Protein AF-A0A520BQ41-F1 (afdb_monomer_lite)

Structure (mmCIF, N/CA/C/O backbone):
data_AF-A0A520BQ41-F1
#
_entry.id   AF-A0A520BQ41-F1
#
loop_
_atom_site.group_PDB
_atom_site.id
_atom_site.type_symbol
_atom_site.label_atom_id
_atom_site.label_alt_id
_atom_site.label_comp_id
_atom_site.label_asym_id
_atom_site.label_entity_id
_atom_site.label_seq_id
_atom_site.pdbx_PDB_ins_code
_atom_site.Cartn_x
_atom_site.Cartn_y
_atom_site.Cartn_z
_atom_site.occupancy
_atom_site.B_iso_or_equiv
_atom_site.auth_seq_id
_atom_site.auth_comp_id
_atom_site.auth_asym_id
_atom_site.auth_atom_id
_atom_site.pdbx_PDB_model_num
ATOM 1 N N . MET A 1 1 ? 16.780 -16.512 -25.986 1.00 62.50 1 MET A N 1
ATOM 2 C CA . MET A 1 1 ? 16.293 -15.115 -26.110 1.00 62.50 1 MET A CA 1
ATOM 3 C C . MET A 1 1 ? 17.266 -14.198 -25.395 1.00 62.50 1 MET A C 1
ATOM 5 O O . MET A 1 1 ? 17.764 -14.596 -24.349 1.00 62.50 1 MET A O 1
ATOM 9 N N . ASN A 1 2 ? 17.592 -13.037 -25.967 1.00 78.69 2 ASN A N 1
ATOM 10 C CA . ASN A 1 2 ? 18.599 -12.130 -25.413 1.00 78.69 2 ASN A CA 1
ATOM 11 C C . ASN A 1 2 ? 17.951 -11.117 -24.451 1.00 78.69 2 ASN A C 1
ATOM 13 O O . ASN A 1 2 ? 16.878 -10.592 -24.744 1.00 78.69 2 ASN A O 1
ATOM 17 N N . ALA A 1 3 ? 18.592 -10.820 -23.316 1.00 77.44 3 ALA A N 1
ATOM 18 C CA . ALA A 1 3 ? 18.036 -9.920 -22.293 1.00 77.44 3 ALA A CA 1
ATOM 19 C C . ALA A 1 3 ? 17.909 -8.462 -22.770 1.00 77.44 3 ALA A C 1
ATOM 21 O O . ALA A 1 3 ? 17.127 -7.684 -22.222 1.00 77.44 3 ALA A O 1
ATOM 22 N N . LEU A 1 4 ? 18.699 -8.086 -23.780 1.00 79.50 4 LEU A N 1
ATOM 23 C CA . LEU A 1 4 ? 18.664 -6.761 -24.393 1.00 79.50 4 LEU A CA 1
ATOM 24 C C . LEU A 1 4 ? 17.435 -6.564 -25.282 1.00 79.50 4 LEU A C 1
ATOM 26 O O . LEU A 1 4 ? 16.897 -5.458 -25.283 1.00 79.50 4 LEU A O 1
ATOM 30 N N . ASP A 1 5 ? 16.976 -7.608 -25.976 1.00 83.56 5 ASP A N 1
ATOM 31 C CA . ASP A 1 5 ? 15.851 -7.533 -26.918 1.00 83.56 5 ASP A CA 1
ATOM 32 C C . ASP A 1 5 ? 14.516 -7.479 -26.171 1.00 83.56 5 ASP A C 1
ATOM 34 O O . ASP A 1 5 ? 13.727 -6.554 -26.373 1.00 83.56 5 ASP A O 1
ATOM 38 N N . ASP A 1 6 ? 14.314 -8.410 -25.234 1.00 88.50 6 ASP A N 1
ATOM 39 C CA . ASP A 1 6 ? 13.133 -8.458 -24.372 1.00 88.50 6 ASP A CA 1
ATOM 40 C C . ASP A 1 6 ? 13.511 -8.889 -22.938 1.00 88.50 6 ASP A C 1
ATOM 42 O O . ASP A 1 6 ? 13.649 -10.085 -22.651 1.00 88.50 6 ASP A O 1
ATOM 46 N N . PRO A 1 7 ? 13.673 -7.929 -22.005 1.00 86.81 7 PRO A N 1
ATOM 47 C CA . PRO A 1 7 ? 14.068 -8.229 -20.632 1.00 86.81 7 PRO A CA 1
ATOM 48 C C . PRO A 1 7 ? 12.973 -8.951 -19.832 1.00 86.81 7 PRO A C 1
ATOM 50 O O . PRO A 1 7 ? 13.285 -9.644 -18.861 1.00 86.81 7 PRO A O 1
ATOM 53 N N . LEU A 1 8 ? 11.696 -8.801 -20.205 1.00 86.19 8 LEU A N 1
ATOM 54 C CA . LEU A 1 8 ? 10.578 -9.444 -19.510 1.00 86.19 8 LEU A CA 1
ATOM 55 C C . LEU A 1 8 ? 10.442 -10.902 -19.935 1.00 86.19 8 LEU A C 1
ATOM 57 O O . LEU A 1 8 ? 10.317 -11.774 -19.072 1.00 86.19 8 LEU A O 1
ATOM 61 N N . ALA A 1 9 ? 10.527 -11.178 -21.236 1.00 86.50 9 ALA A N 1
ATOM 62 C CA . ALA A 1 9 ? 10.505 -12.547 -21.734 1.00 86.50 9 ALA A CA 1
ATOM 63 C C . ALA A 1 9 ? 11.764 -13.327 -21.321 1.00 86.50 9 ALA A C 1
ATOM 65 O O . ALA A 1 9 ? 11.667 -14.504 -20.972 1.00 86.50 9 ALA A O 1
ATOM 66 N N . TRP A 1 10 ? 12.927 -12.663 -21.262 1.00 89.06 10 TRP A N 1
ATOM 67 C CA . TRP A 1 10 ? 14.154 -13.251 -20.716 1.00 89.06 10 TRP A CA 1
ATOM 68 C C . TRP A 1 10 ? 13.987 -13.689 -19.252 1.00 89.06 10 TRP A C 1
ATOM 70 O O . TRP A 1 10 ? 14.363 -14.804 -18.890 1.00 89.06 10 TRP A O 1
ATOM 80 N N . LEU A 1 11 ? 13.369 -12.846 -18.414 1.00 87.75 11 LEU A N 1
ATOM 81 C CA . LEU A 1 11 ? 13.096 -13.178 -17.012 1.00 87.75 11 LEU A CA 1
ATOM 82 C C . LEU A 1 11 ? 12.065 -14.312 -16.878 1.00 87.75 11 LEU A C 1
ATOM 84 O O . LEU A 1 11 ? 12.220 -15.177 -16.017 1.00 87.75 11 LEU A O 1
ATOM 88 N N . ALA A 1 12 ? 11.022 -14.313 -17.713 1.00 85.19 12 ALA A N 1
ATOM 89 C CA . ALA A 1 12 ? 9.963 -15.322 -17.689 1.00 85.19 12 ALA A CA 1
ATOM 90 C C . ALA A 1 12 ? 10.472 -16.717 -18.082 1.00 85.19 12 ALA A C 1
ATOM 92 O O . ALA A 1 12 ? 10.124 -17.690 -17.417 1.00 85.19 12 ALA A O 1
ATOM 93 N N . ALA A 1 13 ? 11.343 -16.806 -19.093 1.00 85.25 13 ALA A N 1
ATOM 94 C CA . ALA A 1 13 ? 11.977 -18.063 -19.487 1.00 85.25 13 ALA A CA 1
ATOM 95 C C . ALA A 1 13 ? 12.766 -18.687 -18.323 1.00 85.25 13 ALA A C 1
ATOM 97 O O . ALA A 1 13 ? 12.654 -19.878 -18.066 1.00 85.25 13 ALA A O 1
ATOM 98 N N . ARG A 1 14 ? 13.477 -17.857 -17.548 1.00 79.75 14 ARG A N 1
ATOM 99 C CA . ARG A 1 14 ? 14.269 -18.294 -16.388 1.00 79.75 14 ARG A CA 1
ATOM 100 C C . ARG A 1 14 ? 13.420 -18.653 -15.163 1.00 79.75 14 ARG A C 1
ATOM 102 O O . ARG A 1 14 ? 13.848 -19.440 -14.327 1.00 79.75 14 ARG A O 1
ATOM 109 N N . ALA A 1 15 ? 12.229 -18.071 -15.030 1.00 69.75 15 ALA A N 1
ATOM 110 C CA . ALA A 1 15 ? 11.296 -18.418 -13.959 1.00 69.75 15 ALA A CA 1
ATOM 111 C C . ALA A 1 15 ? 10.647 -19.803 -14.165 1.00 69.75 15 ALA A C 1
ATOM 113 O O . ALA A 1 15 ? 10.174 -20.393 -13.196 1.00 69.75 15 ALA A O 1
ATOM 114 N N . GLY A 1 16 ? 10.638 -20.317 -15.402 1.00 64.69 16 GLY A N 1
ATOM 115 C CA . GLY A 1 16 ? 10.126 -21.647 -15.745 1.00 64.69 16 GLY A CA 1
ATOM 116 C C . GLY A 1 16 ? 11.023 -22.809 -15.302 1.00 64.69 16 GLY A C 1
ATOM 117 O O . GLY A 1 16 ? 10.515 -23.909 -15.108 1.00 64.69 16 GLY A O 1
ATOM 118 N N . ASP A 1 17 ? 12.313 -22.563 -15.050 1.00 60.66 17 ASP A N 1
ATOM 119 C CA . ASP A 1 17 ? 13.314 -23.600 -14.732 1.00 60.66 17 ASP A CA 1
ATOM 120 C C . ASP A 1 17 ? 13.284 -24.092 -13.264 1.00 60.66 17 ASP A C 1
ATOM 122 O O . ASP A 1 17 ? 14.215 -24.737 -12.787 1.00 60.66 17 ASP A O 1
ATOM 126 N N . GLY A 1 18 ? 12.193 -23.837 -12.533 1.00 54.56 18 GLY A N 1
ATOM 127 C CA . GLY A 1 18 ? 11.825 -24.650 -11.367 1.00 54.56 18 GLY A CA 1
ATOM 128 C C . GLY A 1 18 ? 12.720 -24.542 -10.128 1.00 54.56 18 GLY A C 1
ATOM 129 O O . GLY A 1 18 ? 12.868 -25.521 -9.400 1.00 54.56 18 GLY A O 1
ATOM 130 N N . VAL A 1 19 ? 13.277 -23.368 -9.825 1.00 47.44 19 VAL A N 1
ATOM 131 C CA . VAL A 1 19 ? 13.945 -23.128 -8.534 1.00 47.44 19 VAL A CA 1
ATOM 132 C C . VAL A 1 19 ? 13.028 -22.299 -7.643 1.00 47.44 19 VAL A C 1
ATOM 134 O O . VAL A 1 19 ? 12.495 -21.282 -8.082 1.00 47.44 19 VAL A O 1
ATOM 137 N N . SER A 1 20 ? 12.855 -22.748 -6.394 1.00 54.47 20 SER A N 1
ATOM 138 C CA . SER A 1 20 ? 12.107 -22.099 -5.306 1.00 54.47 20 SER A CA 1
ATOM 139 C C . SER A 1 20 ? 12.699 -20.716 -4.988 1.00 54.47 20 SER A C 1
ATOM 141 O O . SER A 1 20 ? 13.446 -20.521 -4.029 1.00 54.47 20 SER A O 1
ATOM 143 N N . ALA A 1 21 ? 12.474 -19.764 -5.889 1.00 60.47 21 ALA A N 1
ATOM 144 C CA . ALA A 1 21 ? 13.088 -18.454 -5.866 1.00 60.47 21 ALA A CA 1
ATOM 145 C C . ALA A 1 21 ? 12.345 -17.565 -4.872 1.00 60.47 21 ALA A C 1
ATOM 147 O O . ALA A 1 21 ? 11.122 -17.444 -4.921 1.00 60.47 21 ALA A O 1
ATOM 148 N N . ASP A 1 22 ? 13.108 -16.913 -3.997 1.00 72.69 22 ASP A N 1
ATOM 149 C CA . ASP A 1 22 ? 12.617 -15.896 -3.072 1.00 72.69 22 ASP A CA 1
ATOM 150 C C . ASP A 1 22 ? 11.639 -14.923 -3.782 1.00 72.69 22 ASP A C 1
ATOM 152 O O . ASP A 1 22 ? 12.031 -14.244 -4.746 1.00 72.69 22 ASP A O 1
ATOM 156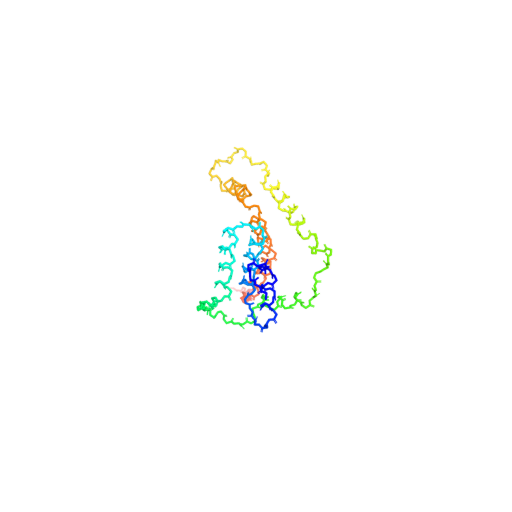 N N . PRO A 1 23 ? 10.369 -14.826 -3.329 1.00 74.69 23 PRO A N 1
ATOM 157 C CA . PRO A 1 23 ? 9.355 -13.990 -3.969 1.00 74.69 23 PRO A CA 1
ATOM 158 C C . PRO A 1 23 ? 9.734 -12.503 -3.967 1.00 74.69 23 PRO A C 1
ATOM 160 O O . PRO A 1 23 ? 9.345 -11.761 -4.877 1.00 74.69 23 PRO A O 1
ATOM 163 N N . VAL A 1 24 ? 10.522 -12.052 -2.984 1.00 78.94 24 VAL A N 1
ATOM 164 C CA . VAL A 1 24 ? 11.003 -10.666 -2.905 1.00 78.94 24 VAL A CA 1
ATOM 165 C C . VAL A 1 24 ? 12.025 -10.404 -4.004 1.00 78.94 24 VAL A C 1
ATOM 167 O O . VAL A 1 24 ? 11.902 -9.425 -4.748 1.00 78.94 24 VAL A O 1
ATOM 170 N N . ARG A 1 25 ? 13.000 -11.302 -4.169 1.00 81.06 25 ARG A N 1
ATOM 171 C CA . ARG A 1 25 ? 13.987 -11.232 -5.253 1.00 81.06 25 ARG A CA 1
ATOM 172 C C . ARG A 1 25 ? 13.313 -11.199 -6.622 1.00 81.06 25 ARG A C 1
ATOM 174 O O . ARG A 1 25 ? 13.664 -10.360 -7.455 1.00 81.06 25 ARG A O 1
ATOM 181 N N . LEU A 1 26 ? 12.320 -12.059 -6.838 1.00 85.19 26 LEU A N 1
ATOM 182 C CA . LEU A 1 26 ? 11.575 -12.127 -8.096 1.00 85.19 26 LEU A CA 1
ATOM 183 C C . LEU A 1 26 ? 10.869 -10.790 -8.388 1.00 85.19 26 LEU A C 1
ATOM 185 O O . LEU A 1 26 ? 10.974 -10.258 -9.495 1.00 85.19 26 LEU A O 1
ATOM 189 N N . ARG A 1 27 ? 10.249 -10.170 -7.375 1.00 84.75 27 ARG A N 1
ATOM 190 C CA . ARG A 1 27 ? 9.640 -8.835 -7.509 1.00 84.75 27 ARG A CA 1
ATOM 191 C C . ARG A 1 27 ? 10.646 -7.743 -7.854 1.00 84.75 27 ARG A C 1
ATOM 193 O O . ARG A 1 27 ? 10.346 -6.888 -8.690 1.00 84.75 27 ARG A O 1
ATOM 200 N N . VAL A 1 28 ? 11.836 -7.771 -7.260 1.00 86.50 28 VAL A N 1
ATOM 201 C CA . VAL A 1 28 ? 12.906 -6.811 -7.579 1.00 86.50 28 VAL A CA 1
ATOM 202 C C . VAL A 1 28 ? 13.372 -6.968 -9.028 1.00 86.50 28 VAL A C 1
ATOM 204 O O . VAL A 1 28 ? 13.524 -5.965 -9.731 1.00 86.50 28 VAL A O 1
ATOM 207 N N . LEU A 1 29 ? 13.557 -8.204 -9.496 1.00 90.38 29 LEU A N 1
ATOM 208 C CA . LEU A 1 29 ? 13.945 -8.488 -10.880 1.00 90.38 29 LEU A CA 1
ATOM 209 C C . LEU A 1 29 ? 12.854 -8.072 -11.876 1.00 90.38 29 LEU A C 1
ATOM 211 O O . LEU A 1 29 ? 13.165 -7.412 -12.866 1.00 90.38 29 LEU A O 1
ATOM 215 N N . GLN A 1 30 ? 11.579 -8.343 -11.579 1.00 90.12 30 GLN A N 1
ATOM 216 C CA . GLN A 1 30 ? 10.448 -7.866 -12.387 1.00 90.12 30 GLN A CA 1
ATOM 217 C C . GLN A 1 30 ? 10.420 -6.336 -12.486 1.00 90.12 30 GLN A C 1
ATOM 219 O O . GLN A 1 30 ? 10.258 -5.792 -13.576 1.00 90.12 30 GLN A O 1
ATOM 224 N N . GLY A 1 31 ? 10.633 -5.627 -11.374 1.00 90.38 31 GLY A N 1
ATOM 225 C CA . GLY A 1 31 ? 10.679 -4.163 -11.373 1.00 90.38 31 GLY A CA 1
ATOM 226 C C . GLY A 1 31 ? 11.883 -3.583 -12.128 1.00 90.38 31 GLY A C 1
ATOM 227 O O . GLY A 1 31 ? 11.819 -2.458 -12.626 1.00 90.38 31 GLY A O 1
ATOM 228 N N . LEU A 1 32 ? 12.998 -4.313 -12.227 1.00 91.31 32 LEU A N 1
ATOM 229 C CA . LEU A 1 32 ? 14.124 -3.939 -13.090 1.00 91.31 32 LEU A CA 1
ATOM 230 C C . LEU A 1 32 ? 13.805 -4.190 -14.567 1.00 91.31 32 LEU A C 1
ATOM 232 O O . LEU A 1 32 ? 14.058 -3.305 -15.381 1.00 91.31 32 LEU A O 1
ATOM 236 N N . ALA A 1 33 ? 13.194 -5.330 -14.894 1.00 91.75 33 ALA A N 1
ATOM 237 C CA . ALA A 1 33 ? 12.790 -5.681 -16.255 1.00 91.75 33 ALA A CA 1
ATOM 238 C C . ALA A 1 33 ? 11.778 -4.681 -16.834 1.00 91.75 33 ALA A C 1
ATOM 240 O O . ALA A 1 33 ? 11.994 -4.157 -17.923 1.00 91.75 33 ALA A O 1
ATOM 241 N N . GLN A 1 34 ? 10.739 -4.333 -16.066 1.00 91.94 34 GLN A N 1
ATOM 242 C CA . GLN A 1 34 ? 9.728 -3.343 -16.464 1.00 91.94 34 GLN A CA 1
ATOM 243 C C . GLN A 1 34 ? 10.323 -1.947 -16.693 1.00 91.94 34 GLN A C 1
ATOM 245 O O . GLN A 1 34 ? 9.922 -1.226 -17.605 1.00 91.94 34 GLN A O 1
ATOM 250 N 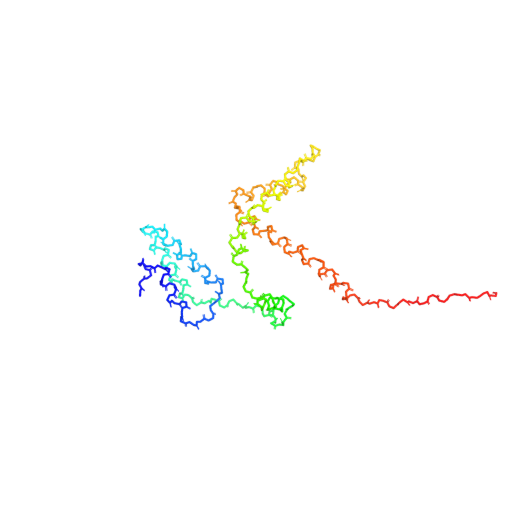N . ARG A 1 35 ? 11.300 -1.544 -15.872 1.00 90.88 35 ARG A N 1
ATOM 251 C CA . ARG A 1 35 ? 11.991 -0.261 -16.060 1.00 90.88 35 ARG A CA 1
ATOM 252 C C . ARG A 1 35 ? 12.935 -0.291 -17.252 1.00 90.88 35 ARG A C 1
ATOM 254 O O . ARG A 1 35 ? 13.041 0.714 -17.939 1.00 90.88 35 ARG A O 1
ATOM 261 N N . ALA A 1 36 ? 13.600 -1.414 -17.507 1.00 93.19 36 ALA A N 1
ATOM 262 C CA . ALA A 1 36 ? 14.434 -1.572 -18.691 1.00 93.19 36 ALA A CA 1
ATOM 263 C C . ALA A 1 36 ? 13.597 -1.529 -19.980 1.00 93.19 36 ALA A C 1
ATOM 265 O O . ALA A 1 36 ? 14.018 -0.893 -20.941 1.00 93.19 36 ALA A O 1
ATOM 266 N N . SER A 1 37 ? 12.402 -2.134 -19.990 1.00 89.12 37 SER A N 1
ATOM 267 C CA . SER A 1 37 ? 11.506 -2.124 -21.157 1.00 89.12 37 SER A CA 1
ATOM 268 C C . SER A 1 37 ? 10.894 -0.750 -21.449 1.00 89.12 37 SER A C 1
ATOM 270 O O . SER A 1 37 ? 10.556 -0.471 -22.592 1.00 89.12 37 SER A O 1
ATOM 272 N N . ALA A 1 38 ? 10.750 0.110 -20.435 1.00 90.62 38 ALA A N 1
ATOM 273 C CA . ALA A 1 38 ? 10.204 1.462 -20.584 1.00 90.62 38 ALA A CA 1
ATOM 274 C C . ALA A 1 38 ? 11.251 2.523 -20.988 1.00 90.62 38 ALA A C 1
ATOM 276 O O . ALA A 1 38 ? 10.905 3.693 -21.119 1.00 90.62 38 ALA A O 1
ATOM 277 N N . GLN A 1 39 ? 12.526 2.145 -21.131 1.00 90.69 39 GLN A N 1
ATOM 278 C CA . GLN A 1 39 ? 13.642 3.062 -21.377 1.00 90.69 39 GLN A CA 1
ATOM 279 C C . GLN A 1 39 ? 14.351 2.733 -22.697 1.00 90.69 39 GLN A C 1
ATOM 281 O O . GLN A 1 39 ? 14.331 1.590 -23.151 1.00 90.69 39 GLN A O 1
ATOM 286 N N . THR A 1 40 ? 15.037 3.715 -23.287 1.00 89.56 40 THR A N 1
ATOM 287 C CA . THR A 1 40 ? 15.757 3.572 -24.569 1.00 89.56 40 THR A CA 1
ATOM 288 C C . THR A 1 40 ? 17.213 4.036 -24.430 1.00 89.56 40 THR A C 1
ATOM 290 O O . THR A 1 40 ? 17.526 4.865 -23.575 1.00 89.56 40 THR A O 1
ATOM 293 N N . GLY A 1 41 ? 18.122 3.494 -25.249 1.00 89.94 41 GLY A N 1
ATOM 294 C CA . GLY A 1 41 ? 19.539 3.891 -25.287 1.00 89.94 41 GLY A CA 1
ATOM 295 C C . GLY A 1 41 ? 20.392 3.331 -24.139 1.00 89.94 41 GLY A C 1
ATOM 296 O O . GLY A 1 41 ? 20.094 2.276 -23.576 1.00 89.94 41 GLY A O 1
ATOM 297 N N . ASP A 1 42 ? 21.459 4.041 -23.769 1.00 91.12 42 ASP A N 1
ATOM 298 C CA . ASP A 1 42 ? 22.479 3.567 -22.813 1.00 91.12 42 ASP A CA 1
ATOM 299 C C . ASP A 1 42 ? 21.925 3.247 -21.420 1.00 91.12 42 ASP A C 1
ATOM 301 O O . ASP A 1 42 ? 22.407 2.351 -20.719 1.00 91.12 42 ASP A O 1
ATOM 305 N N . LEU A 1 43 ? 20.876 3.960 -21.006 1.00 89.12 43 LEU A N 1
ATOM 306 C CA . LEU A 1 43 ? 20.215 3.723 -19.728 1.00 89.12 43 LEU A CA 1
ATOM 307 C C . LEU A 1 43 ? 19.524 2.352 -19.707 1.00 89.12 43 LEU A C 1
ATOM 309 O O . LEU A 1 43 ? 19.621 1.645 -18.700 1.00 89.12 43 LEU A O 1
ATOM 313 N N . ARG A 1 44 ? 18.905 1.932 -20.820 1.00 91.75 44 ARG A N 1
ATOM 314 C CA . ARG A 1 44 ? 18.352 0.576 -20.971 1.00 91.75 44 ARG A CA 1
ATOM 315 C C . ARG A 1 44 ? 19.458 -0.465 -20.850 1.00 91.75 44 ARG A C 1
ATOM 317 O O . ARG A 1 44 ? 19.310 -1.393 -20.059 1.00 91.75 44 ARG A O 1
ATOM 324 N N . ALA A 1 45 ? 20.581 -0.280 -21.545 1.00 91.25 45 ALA A N 1
ATOM 325 C CA . ALA A 1 45 ? 21.710 -1.210 -21.479 1.00 91.25 45 ALA A CA 1
ATOM 326 C C . ALA A 1 45 ? 22.245 -1.368 -20.042 1.00 91.25 45 ALA A C 1
ATOM 328 O O . ALA A 1 45 ? 22.444 -2.488 -19.567 1.00 91.25 45 ALA A O 1
ATOM 329 N N . ARG A 1 46 ? 22.376 -0.263 -19.293 1.00 94.06 46 ARG A N 1
ATOM 330 C CA . ARG A 1 46 ? 22.776 -0.297 -17.873 1.00 94.06 46 ARG A CA 1
ATOM 331 C C . ARG A 1 46 ? 21.755 -1.005 -16.981 1.00 94.06 46 ARG A C 1
ATOM 333 O O . ARG A 1 46 ? 22.148 -1.719 -16.057 1.00 94.06 46 ARG A O 1
ATOM 340 N N . LEU A 1 47 ? 20.456 -0.809 -17.217 1.00 92.00 47 LEU A N 1
ATOM 341 C CA . LEU A 1 47 ? 19.400 -1.483 -16.454 1.00 92.00 47 LEU A CA 1
ATOM 342 C C . LEU A 1 47 ? 19.354 -2.987 -16.741 1.00 92.00 47 LEU A C 1
ATOM 344 O O . LEU A 1 47 ? 19.227 -3.765 -15.796 1.00 92.00 47 LEU A O 1
ATOM 348 N N . VAL A 1 48 ? 19.520 -3.393 -18.002 1.00 93.44 48 VAL A N 1
ATOM 349 C CA . VAL A 1 48 ? 19.623 -4.808 -18.396 1.00 93.44 48 VAL A CA 1
ATOM 350 C C . VAL A 1 48 ? 20.867 -5.445 -17.777 1.00 93.44 48 VAL A C 1
ATOM 352 O O . VAL A 1 48 ? 20.760 -6.507 -17.171 1.00 93.44 48 VAL A O 1
ATOM 355 N N . GLY A 1 49 ? 22.020 -4.769 -17.806 1.00 92.69 49 GLY A N 1
ATOM 356 C CA . GLY A 1 49 ? 23.233 -5.257 -17.139 1.00 92.69 49 GLY A CA 1
ATOM 357 C C . GLY A 1 49 ? 23.040 -5.468 -15.631 1.00 92.69 49 GLY A C 1
ATOM 358 O O . GLY A 1 49 ? 23.436 -6.497 -15.086 1.00 92.69 49 GLY A O 1
ATOM 359 N N . LYS A 1 50 ? 22.350 -4.541 -14.950 1.00 91.19 50 LYS A N 1
ATOM 360 C CA . LYS A 1 50 ? 21.993 -4.698 -13.526 1.00 91.19 50 LYS A CA 1
ATOM 361 C C . LYS A 1 50 ? 21.012 -5.843 -13.277 1.00 91.19 50 LYS A C 1
ATOM 363 O O . LYS A 1 50 ? 21.114 -6.500 -12.243 1.00 91.19 50 LYS A O 1
ATOM 368 N N . LEU A 1 51 ? 20.057 -6.054 -14.181 1.00 91.81 51 LEU A N 1
ATOM 369 C CA . LEU A 1 51 ? 19.099 -7.156 -14.112 1.00 91.81 51 LEU A CA 1
ATOM 370 C C . LEU A 1 51 ? 19.835 -8.496 -14.188 1.00 91.81 51 LEU A C 1
ATOM 372 O O . LEU A 1 51 ? 19.666 -9.313 -13.284 1.00 91.81 51 LEU A O 1
ATOM 376 N N . VAL A 1 52 ? 20.686 -8.681 -15.202 1.00 90.31 52 VAL A N 1
ATOM 377 C CA . VAL A 1 52 ? 21.468 -9.912 -15.408 1.00 90.31 52 VAL A CA 1
ATOM 378 C C . VAL A 1 52 ? 22.379 -10.175 -14.209 1.00 90.31 52 VAL A C 1
ATOM 380 O O . VAL A 1 52 ? 22.263 -11.221 -13.578 1.00 90.31 52 VAL A O 1
ATOM 383 N N . SER A 1 53 ? 23.163 -9.178 -13.785 1.00 89.44 53 SER A N 1
ATOM 384 C CA . SER A 1 53 ? 24.053 -9.298 -12.620 1.00 89.44 53 SER A CA 1
ATOM 385 C C . SER A 1 53 ? 23.314 -9.722 -11.340 1.00 89.44 53 SER A C 1
ATOM 387 O O . SER A 1 53 ? 23.794 -10.574 -10.597 1.00 89.44 53 SER A O 1
ATOM 389 N N . ARG A 1 54 ? 22.116 -9.183 -11.077 1.00 86.81 54 ARG A N 1
ATOM 390 C CA . ARG A 1 54 ? 21.289 -9.561 -9.911 1.00 86.81 54 ARG A CA 1
ATOM 391 C C . ARG A 1 54 ? 20.610 -10.925 -10.063 1.00 86.81 54 ARG A C 1
ATOM 393 O O . ARG A 1 54 ? 20.286 -11.564 -9.059 1.00 86.81 54 ARG A O 1
ATOM 400 N N . ALA A 1 55 ? 20.326 -11.349 -11.289 1.00 84.81 55 ALA A N 1
ATOM 401 C CA . ALA A 1 55 ? 19.741 -12.655 -11.582 1.00 84.81 55 ALA A CA 1
ATOM 402 C C . ALA A 1 55 ? 20.776 -13.791 -11.484 1.00 84.81 55 ALA A C 1
ATOM 404 O O . ALA A 1 55 ? 20.402 -14.925 -11.177 1.00 84.81 55 ALA A O 1
ATOM 405 N N . GLU A 1 56 ? 22.051 -13.481 -11.714 1.00 83.81 56 GLU A N 1
ATOM 406 C CA . GLU A 1 56 ? 23.184 -14.407 -11.602 1.00 83.81 56 GLU A CA 1
ATOM 407 C C . GLU A 1 56 ? 23.807 -14.419 -10.209 1.00 83.81 56 GLU A C 1
ATOM 409 O O . GLU A 1 56 ? 24.261 -15.467 -9.766 1.00 83.81 56 GLU A O 1
ATOM 414 N N . ALA A 1 57 ? 23.778 -13.290 -9.491 1.00 82.75 57 ALA A N 1
ATOM 415 C CA . ALA A 1 57 ? 24.264 -13.234 -8.120 1.00 82.75 57 ALA A CA 1
ATOM 416 C C . ALA A 1 57 ? 23.553 -14.285 -7.255 1.00 82.75 57 ALA A C 1
ATOM 418 O O . ALA A 1 57 ? 22.322 -14.287 -7.126 1.00 82.75 57 ALA A O 1
ATOM 419 N N . GLU A 1 58 ? 24.329 -15.181 -6.658 1.00 64.75 58 GLU A N 1
ATOM 420 C CA . GLU A 1 58 ? 23.830 -16.103 -5.648 1.00 64.75 58 GLU A CA 1
ATOM 421 C C . GLU A 1 58 ? 23.285 -15.294 -4.466 1.00 64.75 58 GLU A C 1
ATOM 423 O O . GLU A 1 58 ? 23.847 -14.245 -4.122 1.00 64.75 58 GLU A O 1
ATOM 428 N N . PRO A 1 59 ? 22.148 -15.701 -3.871 1.00 63.03 59 PRO A N 1
ATOM 429 C CA . PRO A 1 59 ? 21.639 -14.994 -2.714 1.00 63.03 59 PRO A CA 1
ATOM 430 C C . PRO A 1 59 ? 22.714 -15.071 -1.635 1.00 63.03 59 PRO A C 1
ATOM 432 O O . PRO A 1 59 ? 23.088 -16.159 -1.203 1.00 63.03 59 PRO A O 1
ATOM 435 N N . ALA A 1 60 ? 23.215 -13.912 -1.206 1.00 60.97 60 ALA A N 1
ATOM 436 C CA . ALA A 1 60 ? 24.002 -13.849 0.007 1.00 60.97 60 ALA A CA 1
ATOM 437 C C . ALA A 1 60 ? 23.121 -14.440 1.109 1.00 60.97 60 ALA A C 1
ATOM 439 O O . ALA A 1 60 ? 22.098 -13.849 1.468 1.00 60.97 60 ALA A O 1
ATOM 440 N N . VAL A 1 61 ? 23.477 -15.635 1.582 1.00 55.22 61 VAL A N 1
ATOM 441 C CA . VAL A 1 61 ? 22.846 -16.259 2.738 1.00 55.22 61 VAL A CA 1
ATOM 442 C C . VAL A 1 61 ? 23.230 -15.385 3.918 1.00 55.22 61 VAL A C 1
ATOM 444 O O . VAL A 1 61 ? 24.246 -15.586 4.578 1.00 55.22 61 VAL A O 1
ATOM 447 N N . LEU A 1 62 ? 22.438 -14.341 4.148 1.00 54.88 62 LEU A N 1
ATOM 448 C CA . LEU A 1 62 ? 22.418 -13.695 5.443 1.00 54.88 62 LEU A CA 1
ATOM 449 C C . LEU A 1 62 ? 22.059 -14.804 6.429 1.00 54.88 62 LEU A C 1
ATOM 451 O O . LEU A 1 62 ? 21.140 -15.571 6.124 1.00 54.88 62 LEU A O 1
ATOM 455 N N . PRO A 1 63 ? 22.771 -14.939 7.560 1.00 47.88 63 PRO A N 1
ATOM 456 C CA . PRO A 1 63 ?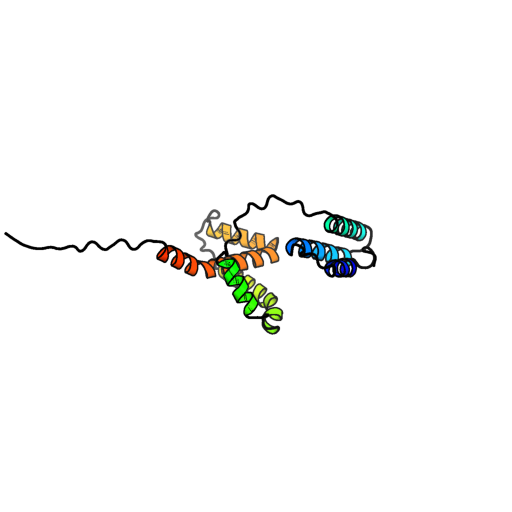 22.390 -15.908 8.567 1.00 47.88 63 PRO A CA 1
ATOM 457 C C . PRO A 1 63 ? 20.954 -15.575 8.952 1.00 47.88 63 PRO A C 1
ATOM 459 O O . PRO A 1 63 ? 20.682 -14.578 9.624 1.00 47.88 63 PRO A O 1
ATOM 462 N N . ILE A 1 64 ? 20.019 -16.380 8.448 1.00 51.12 64 ILE A N 1
ATOM 463 C CA . ILE A 1 64 ? 18.644 -16.366 8.894 1.00 51.12 64 ILE A CA 1
ATOM 464 C C . ILE A 1 64 ? 18.801 -16.704 10.360 1.00 51.12 64 ILE A C 1
ATOM 466 O O . ILE A 1 64 ? 19.170 -17.826 10.709 1.00 51.12 64 ILE A O 1
ATOM 470 N N . ARG A 1 65 ? 18.616 -15.710 11.230 1.00 46.50 65 ARG A N 1
ATOM 471 C CA . ARG A 1 65 ? 18.387 -15.990 12.635 1.00 46.50 65 ARG A CA 1
ATOM 472 C C . ARG A 1 65 ? 17.185 -16.914 12.597 1.00 46.50 65 ARG A C 1
ATOM 474 O O . ARG A 1 65 ? 16.104 -16.462 12.231 1.00 46.50 65 ARG A O 1
ATOM 481 N N . ALA A 1 66 ? 17.423 -18.204 12.816 1.00 49.47 66 ALA A N 1
ATOM 482 C CA . ALA A 1 66 ? 16.397 -19.220 12.806 1.00 49.47 66 ALA A CA 1
ATOM 483 C C . ALA A 1 66 ? 15.470 -18.889 13.970 1.00 49.47 66 ALA A C 1
ATOM 485 O O . ALA A 1 66 ? 15.627 -19.369 15.089 1.00 49.47 66 ALA A O 1
ATOM 486 N N . ILE A 1 67 ? 14.524 -17.990 13.721 1.00 52.31 67 ILE A N 1
ATOM 487 C CA . ILE A 1 67 ? 13.248 -18.036 14.392 1.00 52.31 67 ILE A CA 1
ATOM 488 C C . ILE A 1 67 ? 12.753 -19.395 13.937 1.00 52.31 67 ILE A C 1
ATOM 490 O O . ILE A 1 67 ? 12.516 -19.586 12.745 1.00 52.31 67 ILE A O 1
ATOM 494 N N . ALA A 1 68 ? 12.811 -20.376 14.836 1.00 54.34 68 ALA A N 1
ATOM 495 C CA . ALA A 1 68 ? 12.359 -21.719 14.546 1.00 54.34 68 ALA A CA 1
ATOM 496 C C . ALA A 1 68 ? 11.053 -21.608 13.755 1.00 54.34 68 ALA A C 1
ATOM 498 O O . ALA A 1 68 ? 10.164 -20.852 14.157 1.00 54.34 68 ALA A O 1
ATOM 499 N N . ASN A 1 69 ? 10.951 -22.337 12.642 1.00 52.38 69 ASN A N 1
ATOM 500 C CA . ASN A 1 69 ? 9.694 -22.581 11.941 1.00 52.38 69 ASN A CA 1
ATOM 501 C C . ASN A 1 69 ? 8.773 -23.423 12.844 1.00 52.38 69 ASN A C 1
ATOM 503 O O . ASN A 1 69 ? 8.302 -24.488 12.461 1.00 52.38 69 ASN A O 1
ATOM 507 N N . ALA A 1 70 ? 8.540 -22.984 14.080 1.00 57.12 70 ALA A N 1
ATOM 508 C CA . ALA A 1 70 ? 7.316 -23.306 14.759 1.00 57.12 70 ALA A CA 1
ATOM 509 C C . ALA A 1 70 ? 6.212 -22.762 13.857 1.00 57.12 70 ALA A C 1
ATOM 511 O O . ALA A 1 70 ? 6.325 -21.643 13.347 1.00 57.12 70 ALA A O 1
ATOM 512 N N . THR A 1 71 ? 5.178 -23.565 13.634 1.00 59.81 71 THR A N 1
ATOM 513 C CA . THR A 1 71 ? 3.885 -23.116 13.125 1.00 59.81 71 THR A CA 1
ATOM 514 C C . THR A 1 71 ? 3.451 -21.917 13.953 1.00 59.81 71 THR A C 1
ATOM 516 O O . THR A 1 71 ? 2.844 -22.042 15.014 1.00 59.81 71 THR A O 1
ATOM 519 N N . SER A 1 72 ? 3.847 -20.733 13.501 1.00 71.31 72 SER A N 1
ATOM 520 C CA . SER A 1 72 ? 3.395 -19.486 14.070 1.00 71.31 72 SER A CA 1
ATOM 521 C C . SER A 1 72 ? 1.896 -19.403 13.792 1.00 71.31 72 SER A C 1
ATOM 523 O O . SER A 1 72 ? 1.438 -19.863 12.736 1.00 71.31 72 SER A O 1
ATOM 525 N N . PRO A 1 73 ? 1.116 -18.798 14.694 1.00 73.56 73 PRO A N 1
ATOM 526 C CA . PRO A 1 73 ? -0.309 -18.600 14.454 1.00 73.56 73 PRO A CA 1
ATOM 527 C C . PRO A 1 73 ? -0.558 -17.904 13.105 1.00 73.56 73 PRO A C 1
ATOM 529 O O . PRO A 1 73 ? -1.497 -18.250 12.402 1.00 73.56 73 PRO A O 1
ATOM 532 N N . LEU A 1 74 ? 0.353 -17.021 12.673 1.00 72.19 74 LEU A N 1
ATOM 533 C CA . LEU A 1 74 ? 0.307 -16.374 11.359 1.00 72.19 74 LEU A CA 1
ATOM 534 C C . LEU A 1 74 ? 0.492 -17.342 10.186 1.00 72.19 74 LEU A C 1
ATOM 536 O O . LEU A 1 74 ? -0.197 -17.208 9.181 1.00 72.19 74 LEU A O 1
ATOM 540 N N . THR A 1 75 ? 1.400 -18.313 10.292 1.00 79.19 75 THR A N 1
ATOM 541 C CA . THR A 1 75 ? 1.593 -19.316 9.232 1.00 79.19 75 THR A CA 1
ATOM 542 C C . THR A 1 75 ? 0.391 -20.250 9.091 1.00 79.19 75 THR A C 1
ATOM 544 O O . THR A 1 75 ? 0.074 -20.640 7.972 1.00 79.19 75 THR A O 1
ATOM 547 N N . VAL A 1 76 ? -0.315 -20.552 10.188 1.00 81.44 76 VAL A N 1
ATOM 548 C CA . VAL A 1 76 ? -1.561 -21.340 10.155 1.00 81.44 76 VAL A CA 1
ATOM 549 C C . VAL A 1 76 ? -2.689 -20.531 9.512 1.00 81.44 76 VAL A C 1
ATOM 551 O O . VAL A 1 76 ? -3.306 -20.995 8.558 1.00 81.44 76 VAL A O 1
ATOM 554 N N . LEU A 1 77 ? -2.884 -19.283 9.946 1.00 79.38 77 LEU A N 1
ATOM 555 C CA . LEU A 1 77 ? -3.893 -18.379 9.380 1.00 79.38 77 LEU A CA 1
ATOM 556 C C . LEU A 1 77 ? -3.668 -18.122 7.884 1.00 79.38 77 LEU A C 1
ATOM 558 O O . LEU A 1 77 ? -4.614 -18.076 7.104 1.00 79.38 77 LEU A O 1
ATOM 562 N N . LEU A 1 78 ? -2.407 -17.978 7.464 1.00 81.06 78 LEU A N 1
ATOM 563 C CA . LEU A 1 78 ? -2.062 -17.797 6.057 1.00 81.06 78 LEU A CA 1
ATOM 564 C C . LEU A 1 78 ? -2.421 -19.035 5.224 1.00 81.06 78 LEU A C 1
ATOM 566 O O . LEU A 1 78 ? -2.925 -18.881 4.115 1.00 81.06 78 LEU A O 1
ATOM 570 N N . ALA A 1 79 ? -2.191 -20.240 5.753 1.00 81.31 79 ALA A N 1
ATOM 571 C CA . ALA A 1 79 ? -2.572 -21.481 5.085 1.00 81.31 79 ALA A CA 1
ATOM 572 C C . ALA A 1 79 ? -4.102 -21.619 4.962 1.00 81.31 79 ALA A C 1
ATOM 574 O O . ALA A 1 79 ? -4.590 -22.021 3.907 1.00 81.31 79 ALA A O 1
ATOM 575 N N . GLU A 1 80 ? -4.862 -21.224 5.989 1.00 81.06 80 GLU A N 1
ATOM 576 C CA . GLU A 1 80 ? -6.333 -21.185 5.941 1.00 81.06 80 GLU A CA 1
ATOM 577 C C . GLU A 1 80 ? -6.864 -20.145 4.944 1.00 81.06 80 GLU A C 1
ATOM 579 O O . GLU A 1 80 ? -7.782 -20.416 4.172 1.00 81.06 80 GLU A O 1
ATOM 584 N N . LEU A 1 81 ? -6.255 -18.959 4.888 1.00 77.25 81 LEU A N 1
ATOM 585 C CA . LEU A 1 81 ? -6.620 -17.936 3.903 1.00 77.25 81 LEU A CA 1
ATOM 586 C C . LEU A 1 81 ? -6.304 -18.379 2.469 1.00 77.25 81 LEU A C 1
ATOM 588 O O . LEU A 1 81 ? -7.044 -18.054 1.545 1.00 77.25 81 LEU A O 1
ATOM 592 N N . GLN A 1 82 ? -5.218 -19.127 2.270 1.00 77.62 82 GLN A N 1
ATOM 593 C CA . GLN A 1 82 ? -4.855 -19.681 0.964 1.00 77.62 82 GLN A CA 1
ATOM 594 C C . GLN A 1 82 ? -5.777 -20.834 0.543 1.00 77.62 82 GLN A C 1
ATOM 596 O O . GLN A 1 82 ? -6.062 -20.974 -0.648 1.00 77.62 82 GLN A O 1
ATOM 601 N N . SER A 1 83 ? -6.271 -21.639 1.491 1.00 75.19 83 SER A N 1
ATOM 602 C CA . SER A 1 83 ? -7.212 -22.732 1.210 1.00 75.19 83 SER A CA 1
ATOM 603 C C . SER A 1 83 ? -8.634 -22.242 0.918 1.00 75.19 83 SER A C 1
ATOM 605 O O . SER A 1 83 ? -9.371 -22.923 0.206 1.00 75.19 83 SER A O 1
ATOM 607 N N . ALA A 1 84 ? -8.992 -21.033 1.369 1.00 74.62 84 ALA A N 1
ATOM 608 C CA . ALA A 1 84 ? -10.259 -20.369 1.048 1.00 74.62 84 ALA A CA 1
ATOM 609 C C . ALA A 1 84 ? -10.423 -20.008 -0.448 1.00 74.62 84 ALA A C 1
ATOM 611 O O . ALA A 1 84 ? -11.516 -19.633 -0.878 1.00 74.62 84 ALA A O 1
ATOM 612 N N . GLY A 1 85 ? -9.370 -20.170 -1.257 1.00 69.06 85 GLY A N 1
ATOM 613 C CA . GLY A 1 85 ? -9.398 -19.973 -2.704 1.00 69.06 85 GLY A CA 1
ATOM 614 C C . GLY A 1 85 ? -9.083 -18.536 -3.141 1.00 69.06 85 GLY A C 1
ATOM 615 O O . GLY A 1 85 ? -8.942 -17.631 -2.319 1.00 69.06 85 GLY A O 1
ATOM 616 N N . PRO A 1 86 ? -8.907 -18.307 -4.455 1.00 71.44 86 PRO A N 1
ATOM 617 C CA . PRO A 1 86 ? -8.539 -16.996 -4.972 1.00 71.44 86 PRO A CA 1
ATOM 618 C C . PRO A 1 86 ? -9.661 -15.976 -4.757 1.00 71.44 86 PRO A C 1
ATOM 620 O O . PRO A 1 86 ? -10.840 -16.280 -4.942 1.00 71.44 86 PRO A O 1
ATOM 623 N N . GLU A 1 87 ? -9.284 -14.737 -4.432 1.00 71.62 87 GLU A N 1
ATOM 624 C CA . GLU A 1 87 ? -10.228 -13.623 -4.330 1.00 71.62 87 GLU A CA 1
ATOM 625 C C . GLU A 1 87 ? -11.083 -13.487 -5.602 1.00 71.62 87 GLU A C 1
ATOM 627 O O . GLU A 1 87 ? -10.609 -13.648 -6.733 1.00 71.62 87 GLU A O 1
ATOM 632 N N . LEU A 1 88 ? -12.357 -13.126 -5.417 1.00 78.38 88 LEU A N 1
ATOM 633 C CA . LEU A 1 88 ? -13.277 -12.811 -6.510 1.00 78.38 88 LEU A CA 1
ATOM 634 C C . LEU A 1 88 ? -12.634 -11.782 -7.458 1.00 78.38 88 LEU A C 1
ATOM 636 O O . LEU A 1 88 ? -12.159 -10.735 -7.022 1.00 78.38 88 LEU A O 1
ATOM 640 N N . ARG A 1 89 ? -12.669 -12.039 -8.774 1.00 73.56 89 ARG A N 1
ATOM 641 C CA . ARG A 1 89 ? -12.077 -11.154 -9.807 1.00 73.56 89 ARG A CA 1
ATOM 642 C C . ARG A 1 89 ? -12.546 -9.696 -9.708 1.00 73.56 89 ARG A C 1
ATOM 644 O O . ARG A 1 89 ? -11.817 -8.776 -10.053 1.00 73.56 89 ARG A O 1
ATOM 651 N N . ILE A 1 90 ? -13.769 -9.495 -9.224 1.00 75.50 90 ILE A N 1
ATOM 652 C CA . ILE A 1 90 ? -14.354 -8.174 -8.984 1.00 75.50 90 ILE A CA 1
ATOM 653 C C . ILE A 1 90 ? -13.629 -7.474 -7.823 1.00 75.50 90 ILE A C 1
ATOM 655 O O . ILE A 1 90 ? -13.255 -6.310 -7.935 1.00 75.50 90 ILE A O 1
ATOM 659 N N . VAL A 1 91 ? -13.355 -8.191 -6.732 1.00 75.19 91 VAL A N 1
ATOM 660 C CA . VAL A 1 91 ? -12.634 -7.660 -5.565 1.00 75.19 91 VAL A CA 1
ATOM 661 C C . VAL A 1 91 ? -11.212 -7.256 -5.953 1.00 75.19 91 VAL A C 1
ATOM 663 O O . VAL A 1 91 ? -10.788 -6.141 -5.644 1.00 75.19 91 VAL A O 1
ATOM 666 N N . THR A 1 92 ? -10.510 -8.093 -6.719 1.00 74.38 92 THR A N 1
ATOM 667 C CA . THR A 1 92 ? -9.143 -7.785 -7.170 1.00 74.38 92 THR A CA 1
ATOM 668 C C . THR A 1 92 ? -9.095 -6.597 -8.134 1.00 74.38 92 THR A C 1
ATOM 670 O O . THR A 1 92 ? -8.218 -5.738 -7.998 1.00 74.38 92 THR A O 1
ATOM 673 N N . ALA A 1 93 ? -10.056 -6.486 -9.059 1.00 76.50 93 ALA A N 1
ATOM 674 C CA . ALA A 1 93 ? -10.157 -5.353 -9.984 1.00 76.50 93 ALA A CA 1
ATOM 675 C C . ALA A 1 93 ? -10.374 -4.019 -9.252 1.00 76.50 93 ALA A C 1
ATOM 677 O O . ALA A 1 93 ? -9.821 -2.987 -9.638 1.00 76.50 93 ALA A O 1
ATOM 678 N N . HIS A 1 94 ? -11.141 -4.046 -8.164 1.00 75.94 94 HIS A N 1
ATOM 679 C CA . HIS A 1 94 ? -11.514 -2.852 -7.421 1.00 75.94 94 HIS A CA 1
ATOM 680 C C . HIS A 1 94 ? -10.570 -2.523 -6.253 1.00 75.94 94 HIS A C 1
ATOM 682 O O . HIS A 1 94 ? -10.546 -1.382 -5.793 1.00 75.94 94 HIS A O 1
ATOM 688 N N . HIS A 1 95 ? -9.715 -3.447 -5.810 1.00 75.88 95 HIS A N 1
ATOM 689 C CA . HIS A 1 95 ? -8.843 -3.252 -4.646 1.00 75.88 95 HIS A CA 1
ATOM 690 C C . HIS A 1 95 ? -8.025 -1.945 -4.695 1.00 75.88 95 HIS A C 1
ATOM 692 O O . HIS A 1 95 ? -7.884 -1.244 -3.689 1.00 75.88 95 HIS A O 1
ATOM 698 N N . ARG A 1 96 ? -7.529 -1.563 -5.881 1.00 73.44 96 ARG A N 1
ATOM 699 C CA . ARG A 1 96 ? -6.780 -0.309 -6.075 1.00 73.44 96 ARG A CA 1
ATOM 700 C C . ARG A 1 96 ? -7.643 0.929 -5.840 1.00 73.44 96 ARG A C 1
ATOM 702 O O . ARG A 1 96 ? -7.243 1.801 -5.072 1.00 73.44 96 ARG A O 1
ATOM 709 N N . THR A 1 97 ? -8.821 0.986 -6.454 1.00 79.44 97 THR A N 1
ATOM 710 C CA . THR A 1 97 ? -9.744 2.127 -6.369 1.00 79.44 97 THR A CA 1
ATOM 711 C C . THR A 1 97 ? -10.252 2.320 -4.942 1.00 79.44 97 THR A C 1
ATOM 713 O O . THR A 1 97 ? -10.269 3.433 -4.424 1.00 79.44 97 THR A O 1
ATOM 716 N N . TRP A 1 98 ? -10.583 1.222 -4.259 1.00 77.88 98 TRP A N 1
ATOM 717 C CA . TRP A 1 98 ? -11.037 1.251 -2.866 1.00 77.88 98 TRP A CA 1
ATOM 718 C C . TRP A 1 98 ? -9.904 1.569 -1.891 1.00 77.88 98 TRP A C 1
ATOM 720 O O . TRP A 1 98 ? -10.137 2.167 -0.842 1.00 77.88 98 TRP A O 1
ATOM 730 N N . GLY A 1 99 ? -8.670 1.182 -2.220 1.00 74.81 99 GLY A N 1
ATOM 731 C CA . GLY A 1 99 ? -7.481 1.616 -1.494 1.00 74.81 99 GLY A CA 1
ATOM 732 C C . GLY A 1 99 ? -7.276 3.129 -1.594 1.00 74.81 99 GLY A C 1
ATOM 733 O O . GLY A 1 99 ? -7.094 3.784 -0.573 1.00 74.81 99 GLY A O 1
ATOM 734 N N . GLN A 1 100 ? -7.386 3.699 -2.796 1.00 74.88 100 GLN A N 1
ATOM 735 C CA . GLN A 1 100 ? -7.264 5.146 -3.017 1.00 74.88 100 GLN A CA 1
ATOM 736 C C . GLN A 1 100 ? -8.376 5.941 -2.319 1.00 74.88 100 GLN A C 1
ATOM 738 O O . GLN A 1 100 ? -8.080 6.895 -1.603 1.00 74.88 100 GLN A O 1
ATOM 743 N N . LEU A 1 101 ? -9.636 5.516 -2.458 1.00 78.81 101 LEU A N 1
ATOM 744 C CA . LEU A 1 101 ? -10.783 6.139 -1.785 1.00 78.81 101 LEU A CA 1
ATOM 745 C C . LEU A 1 101 ? -10.650 6.106 -0.259 1.00 78.81 101 LEU A C 1
ATOM 747 O O . LEU A 1 101 ? -10.966 7.090 0.406 1.00 78.81 101 LEU A O 1
ATOM 751 N N . ARG A 1 102 ? -10.143 5.003 0.309 1.00 73.75 102 ARG A N 1
ATOM 752 C CA . ARG A 1 102 ? -9.876 4.909 1.753 1.00 73.75 102 ARG A CA 1
ATOM 753 C C . ARG A 1 102 ? -8.811 5.897 2.204 1.00 73.75 102 ARG A C 1
ATOM 755 O O . ARG A 1 102 ? -9.031 6.581 3.196 1.00 73.75 102 ARG A O 1
ATOM 762 N N . VAL A 1 103 ? -7.699 6.006 1.476 1.00 70.88 103 VAL A N 1
ATOM 763 C CA . VAL A 1 103 ? -6.651 6.989 1.793 1.00 70.88 103 VAL A CA 1
ATOM 764 C C . VAL A 1 103 ? -7.216 8.406 1.725 1.00 70.88 103 VAL A C 1
ATOM 766 O O . VAL A 1 103 ? -7.063 9.156 2.681 1.00 70.88 103 VAL A O 1
ATOM 769 N N . GLN A 1 104 ? -7.939 8.752 0.656 1.00 74.62 104 GLN A N 1
ATOM 770 C CA . GLN A 1 104 ? -8.550 10.077 0.509 1.00 74.62 104 GLN A CA 1
ATOM 771 C C . GLN A 1 104 ? -9.532 10.392 1.642 1.00 74.62 104 GLN A C 1
ATOM 773 O O . GLN A 1 104 ? -9.457 11.464 2.239 1.00 74.62 104 GLN A O 1
ATOM 778 N N . ARG A 1 105 ? -10.406 9.444 1.997 1.00 75.25 105 ARG A N 1
ATOM 779 C CA . ARG A 1 105 ? -11.353 9.601 3.106 1.00 75.25 105 ARG A CA 1
ATOM 780 C C . ARG A 1 105 ? -10.643 9.770 4.449 1.00 75.25 105 ARG A C 1
ATOM 782 O O . ARG A 1 105 ? -11.006 10.655 5.213 1.00 75.25 105 ARG A O 1
ATOM 789 N N . ARG A 1 106 ? -9.612 8.968 4.727 1.00 71.75 106 ARG A N 1
ATOM 790 C CA . ARG A 1 106 ? -8.814 9.081 5.958 1.00 71.75 106 ARG A CA 1
ATOM 791 C C . ARG A 1 106 ? -8.094 10.416 6.048 1.00 71.75 106 ARG A C 1
ATOM 793 O O . ARG A 1 106 ? -8.044 11.003 7.120 1.00 71.75 106 ARG A O 1
ATOM 800 N N . MET A 1 107 ? -7.569 10.915 4.935 1.00 69.31 107 MET A N 1
ATOM 801 C CA . MET A 1 107 ? -6.938 12.229 4.914 1.00 69.31 107 MET A CA 1
ATOM 802 C C . MET A 1 107 ? -7.944 13.352 5.139 1.00 69.31 107 MET A C 1
ATOM 804 O O . MET A 1 107 ? -7.629 14.262 5.894 1.00 69.31 107 MET A O 1
ATOM 808 N N . ALA A 1 108 ? -9.153 13.243 4.583 1.00 71.06 108 ALA A N 1
ATOM 809 C CA . ALA A 1 108 ? -10.243 14.178 4.854 1.00 71.06 108 ALA A CA 1
ATOM 810 C C . ALA A 1 108 ? -10.702 14.145 6.329 1.00 71.06 108 ALA A C 1
ATOM 812 O O . ALA A 1 108 ? -10.989 15.188 6.910 1.00 71.06 108 ALA A O 1
ATOM 813 N N . GLU A 1 109 ? -10.738 12.957 6.946 1.00 69.25 109 GLU A N 1
ATOM 814 C CA . GLU A 1 109 ? -11.067 12.761 8.369 1.00 69.25 109 GLU A CA 1
ATOM 815 C C . GLU A 1 109 ? -9.966 13.313 9.298 1.00 69.25 109 GLU A C 1
ATOM 817 O O . GLU A 1 109 ? -10.267 13.909 10.330 1.00 69.25 109 GLU A O 1
ATOM 822 N N . VAL A 1 110 ? -8.690 13.150 8.930 1.00 63.62 110 VAL A N 1
ATOM 823 C CA . VAL A 1 110 ? -7.537 13.674 9.687 1.00 63.62 110 VAL A CA 1
ATOM 824 C C . VAL A 1 110 ? -7.358 15.181 9.477 1.00 63.62 110 VAL A C 1
ATOM 826 O O . VAL A 1 110 ? -6.908 15.874 10.387 1.00 63.62 110 VAL A O 1
ATOM 829 N N . SER A 1 111 ? -7.774 15.719 8.326 1.00 58.38 111 SER A N 1
ATOM 830 C CA . SER A 1 111 ? -7.873 17.161 8.077 1.00 58.38 111 SER A CA 1
ATOM 831 C C . SER A 1 111 ? -9.129 17.783 8.698 1.00 58.38 111 SER A C 1
ATOM 833 O O . SER A 1 111 ? -9.686 18.736 8.151 1.00 58.38 111 SER A O 1
ATOM 835 N N . ALA A 1 112 ? -9.606 17.251 9.826 1.00 56.72 112 ALA A N 1
ATOM 836 C CA . ALA A 1 112 ? -10.578 17.958 10.643 1.00 56.72 112 ALA A CA 1
ATOM 837 C C . ALA A 1 112 ? -9.972 19.304 11.094 1.00 56.72 112 ALA A C 1
ATOM 839 O O . ALA A 1 112 ? -8.757 19.374 11.314 1.00 56.72 112 ALA A O 1
ATOM 840 N N . PRO A 1 113 ? -10.777 20.376 11.230 1.00 54.66 113 PRO A N 1
ATOM 841 C CA . PRO A 1 113 ? -10.280 21.679 11.649 1.00 54.66 113 PRO A CA 1
ATOM 842 C C . PRO A 1 113 ? -9.512 21.547 12.964 1.00 54.66 113 PRO A C 1
ATOM 844 O O . PRO A 1 113 ? -10.095 21.265 14.011 1.00 54.66 113 PRO A O 1
ATOM 847 N N . VAL A 1 114 ? -8.192 21.722 12.899 1.00 55.56 114 VAL A N 1
ATOM 848 C CA . VAL A 1 114 ? -7.330 21.776 14.078 1.00 55.56 114 VAL A CA 1
ATOM 849 C C . VAL A 1 114 ? -7.825 22.950 14.927 1.00 55.56 114 VAL A C 1
ATOM 851 O O . VAL A 1 114 ? -7.849 24.076 14.422 1.00 55.56 114 VAL A O 1
ATOM 854 N N . PRO A 1 115 ? -8.241 22.730 16.188 1.00 58.38 115 PRO A N 1
ATOM 855 C CA . PRO A 1 115 ? -8.633 23.819 17.069 1.00 58.38 115 PRO A CA 1
ATOM 856 C C . PRO A 1 115 ? -7.507 24.853 17.140 1.00 58.38 115 PRO A C 1
ATOM 858 O O . PRO A 1 115 ? -6.357 24.502 17.407 1.00 58.38 115 PRO A O 1
ATOM 861 N N . VAL A 1 116 ? -7.844 26.128 16.928 1.00 58.62 116 VAL A N 1
ATOM 862 C CA . VAL A 1 116 ? -6.909 27.272 16.825 1.00 58.62 116 VAL A CA 1
ATOM 863 C C . VAL A 1 116 ? -5.998 27.420 18.066 1.00 58.62 116 VAL A C 1
ATOM 865 O O . VAL A 1 116 ? -5.000 28.130 18.044 1.00 58.62 116 VAL A O 1
ATOM 868 N N . HIS A 1 117 ? -6.311 26.715 19.154 1.00 59.03 117 HIS A N 1
ATOM 869 C CA . HIS A 1 117 ? -5.618 26.733 20.445 1.00 59.03 117 HIS A CA 1
ATOM 870 C C . HIS A 1 117 ? -4.422 25.767 20.532 1.00 59.03 117 HIS A C 1
ATOM 872 O O . HIS A 1 117 ? -3.669 25.813 21.506 1.00 59.03 117 HIS A O 1
ATOM 878 N N . LEU A 1 118 ? -4.245 24.860 19.566 1.00 63.84 118 LEU A N 1
ATOM 879 C CA . LEU A 1 118 ? -3.121 23.925 19.569 1.00 63.84 118 LEU A CA 1
ATOM 880 C C . LEU A 1 118 ? -1.898 24.624 18.968 1.00 63.84 118 LEU A C 1
ATOM 882 O O . LEU A 1 118 ? -1.824 24.866 17.766 1.00 63.84 118 LEU A O 1
ATOM 886 N N . GLY A 1 119 ? -0.940 24.974 19.827 1.00 71.44 119 GLY A N 1
ATOM 887 C CA . GLY A 1 119 ? 0.312 25.600 19.406 1.00 71.44 119 GLY A CA 1
ATOM 888 C C . GLY A 1 119 ? 1.084 24.771 18.361 1.00 71.44 119 GLY A C 1
ATOM 889 O O . GLY A 1 119 ? 0.864 23.564 18.226 1.00 71.44 119 GLY A O 1
ATOM 890 N N . PRO A 1 120 ? 2.050 25.386 17.651 1.00 74.50 120 PRO A N 1
ATOM 891 C CA . PRO A 1 120 ? 2.749 24.778 16.509 1.00 74.50 120 PRO A CA 1
ATOM 892 C C . PRO A 1 120 ? 3.582 23.533 16.855 1.00 74.50 120 PRO A C 1
ATOM 894 O O . PRO A 1 120 ? 3.996 22.802 15.961 1.00 74.50 120 PRO A O 1
ATOM 897 N N . LEU A 1 121 ? 3.831 23.296 18.145 1.00 80.50 121 LEU A N 1
ATOM 898 C CA . LEU A 1 121 ? 4.587 22.156 18.664 1.00 80.50 121 LEU A CA 1
ATOM 899 C C . LEU A 1 121 ? 3.686 21.034 19.201 1.00 80.50 121 LEU A C 1
ATOM 901 O O . LEU A 1 121 ? 4.179 20.091 19.817 1.00 80.50 121 LEU A O 1
ATOM 905 N N . ASN A 1 122 ? 2.369 21.119 19.004 1.00 81.38 122 ASN A N 1
ATOM 906 C CA . ASN A 1 122 ? 1.472 20.058 19.433 1.00 81.38 122 ASN A CA 1
ATOM 907 C C . ASN A 1 122 ? 1.702 18.784 18.602 1.00 81.38 122 ASN A C 1
ATOM 909 O O . ASN A 1 122 ? 1.779 18.833 17.374 1.00 81.38 122 ASN A O 1
ATOM 913 N N . SER A 1 123 ? 1.763 17.632 19.271 1.00 83.62 123 SER A N 1
ATOM 914 C CA . SER A 1 123 ? 1.983 16.332 18.630 1.00 83.62 123 SER A CA 1
ATOM 915 C C . SER A 1 123 ? 0.938 16.006 17.562 1.00 83.62 123 SER A C 1
ATOM 917 O O . SER A 1 123 ? 1.301 15.495 16.508 1.00 83.62 123 SER A O 1
ATOM 919 N N . GLN A 1 124 ? -0.333 16.354 17.773 1.00 80.62 124 GLN A N 1
ATOM 920 C CA . GLN A 1 124 ? -1.398 16.140 16.789 1.00 80.62 124 GLN A CA 1
ATOM 921 C C . GLN A 1 124 ? -1.158 16.976 15.526 1.00 80.62 124 GLN A C 1
ATOM 923 O O . GLN A 1 124 ? -1.231 16.455 14.418 1.00 80.62 124 GLN A O 1
ATOM 928 N N . VAL A 1 125 ? -0.779 18.248 15.689 1.00 80.00 125 VAL A N 1
ATOM 929 C CA . VAL A 1 125 ? -0.472 19.163 14.575 1.00 80.00 125 VAL A CA 1
ATOM 930 C C . VAL A 1 125 ? 0.757 18.693 13.794 1.00 80.00 125 VAL A C 1
ATOM 932 O O . VAL A 1 125 ? 0.754 18.701 12.561 1.00 80.00 125 VAL A O 1
ATOM 935 N N . LEU A 1 126 ? 1.795 18.239 14.500 1.00 84.69 126 LEU A N 1
ATOM 936 C CA . LEU A 1 126 ? 3.008 17.695 13.891 1.00 84.69 126 LEU A CA 1
ATOM 937 C C . LEU A 1 126 ? 2.727 16.411 13.107 1.00 84.69 126 LEU A C 1
ATOM 939 O O . LEU A 1 126 ? 3.248 16.254 12.005 1.00 84.69 126 LEU A O 1
ATOM 943 N N . VAL A 1 127 ? 1.880 15.521 13.632 1.00 85.69 127 VAL A N 1
ATOM 944 C CA . VAL A 1 127 ? 1.488 14.283 12.943 1.00 85.69 127 VAL A CA 1
ATOM 945 C C . VAL A 1 127 ? 0.701 14.594 11.673 1.00 85.69 127 VAL A C 1
ATOM 947 O O . VAL A 1 127 ? 1.031 14.051 10.620 1.00 85.69 127 VAL A O 1
ATOM 950 N N . THR A 1 128 ? -0.272 15.507 11.721 1.00 83.00 128 THR A N 1
ATOM 951 C CA . THR A 1 128 ? -1.026 15.916 10.523 1.00 83.00 128 THR A CA 1
ATOM 952 C C . THR A 1 128 ? -0.098 16.504 9.459 1.00 83.00 128 THR A C 1
ATOM 954 O O . THR A 1 128 ? -0.167 16.096 8.299 1.00 83.00 128 THR A O 1
ATOM 957 N N . ARG A 1 129 ? 0.829 17.393 9.845 1.00 83.38 129 ARG A N 1
ATOM 958 C CA . ARG A 1 129 ? 1.816 17.972 8.917 1.00 83.38 129 ARG A CA 1
ATOM 959 C C . ARG A 1 129 ? 2.755 16.910 8.340 1.00 83.38 129 ARG A C 1
ATOM 961 O O . ARG A 1 129 ? 3.037 16.937 7.146 1.00 83.38 129 ARG A O 1
ATOM 968 N N . ALA A 1 130 ? 3.217 15.963 9.156 1.00 86.44 130 ALA A N 1
ATOM 969 C CA . ALA A 1 130 ? 4.074 14.873 8.697 1.00 86.44 130 ALA A CA 1
ATOM 970 C C . ALA A 1 130 ? 3.349 13.951 7.703 1.00 86.44 130 ALA A C 1
ATOM 972 O O . ALA A 1 130 ? 3.939 13.549 6.702 1.00 86.44 130 ALA A O 1
ATOM 973 N N . LEU A 1 131 ? 2.067 13.648 7.938 1.00 84.81 131 LEU A N 1
ATOM 974 C CA . LEU A 1 131 ? 1.249 12.847 7.023 1.00 84.81 131 LEU A CA 1
ATOM 975 C C . LEU A 1 131 ? 0.973 13.575 5.702 1.00 84.81 131 LEU A C 1
ATOM 977 O O . LEU A 1 131 ? 1.029 12.940 4.651 1.00 84.81 131 LEU A O 1
ATOM 981 N N . GLN A 1 132 ? 0.736 14.890 5.740 1.00 83.50 132 GLN A N 1
ATOM 982 C CA . GLN A 1 132 ? 0.615 15.725 4.537 1.00 83.50 132 GLN A CA 1
ATOM 983 C C . GLN A 1 132 ? 1.921 15.734 3.735 1.00 83.50 132 GLN A C 1
ATOM 985 O O . GLN A 1 132 ? 1.922 15.402 2.555 1.00 83.50 132 GLN A O 1
ATOM 990 N N . GLN A 1 133 ? 3.056 15.981 4.392 1.00 88.44 133 GLN A N 1
ATOM 991 C CA . GLN A 1 133 ? 4.362 15.953 3.733 1.00 88.44 133 GLN A CA 1
ATOM 992 C C . GLN A 1 133 ? 4.686 14.564 3.150 1.00 88.44 133 GLN A C 1
ATOM 994 O O . GLN A 1 133 ? 5.269 14.452 2.074 1.00 88.44 133 GLN A O 1
ATOM 999 N N . LEU A 1 134 ? 4.292 13.484 3.831 1.00 87.06 134 LEU A N 1
ATOM 1000 C CA . LEU A 1 134 ? 4.458 12.122 3.325 1.00 87.06 134 LEU A CA 1
ATOM 1001 C C . LEU A 1 134 ? 3.571 11.846 2.102 1.00 87.06 134 LEU A C 1
ATOM 1003 O O . LEU A 1 134 ? 4.002 11.128 1.199 1.00 87.06 134 LEU A O 1
ATOM 1007 N N . GLN A 1 135 ? 2.362 12.418 2.060 1.00 83.12 135 GLN A N 1
ATOM 1008 C CA . GLN A 1 135 ? 1.483 12.352 0.894 1.00 83.12 135 GLN A CA 1
ATOM 1009 C C . GLN A 1 135 ? 2.127 13.025 -0.323 1.00 83.12 135 GLN A C 1
ATOM 1011 O O . GLN A 1 135 ? 2.132 12.423 -1.398 1.00 83.12 135 GLN A O 1
ATOM 1016 N N . ASP A 1 136 ? 2.695 14.220 -0.142 1.00 85.00 136 ASP A N 1
ATOM 1017 C CA . ASP A 1 136 ? 3.340 14.988 -1.214 1.00 85.00 136 ASP A CA 1
ATOM 1018 C C . ASP A 1 136 ? 4.575 14.269 -1.773 1.00 85.00 136 ASP A C 1
ATOM 1020 O O . ASP A 1 136 ? 4.808 14.251 -2.982 1.00 85.00 136 ASP A O 1
ATOM 1024 N N . LEU A 1 137 ? 5.364 13.639 -0.897 1.00 90.69 137 LEU A N 1
ATOM 1025 C CA . LEU A 1 137 ? 6.588 12.939 -1.291 1.00 90.69 137 LEU A CA 1
ATOM 1026 C C . LEU A 1 137 ? 6.324 11.547 -1.882 1.00 90.69 137 LEU A C 1
ATOM 1028 O O . LEU A 1 137 ? 7.030 11.122 -2.798 1.00 90.69 137 LEU A O 1
ATOM 1032 N N . SER A 1 138 ? 5.366 10.791 -1.333 1.00 88.69 138 SER A N 1
ATOM 1033 C CA . SER A 1 138 ? 5.087 9.416 -1.762 1.00 88.69 138 SER A CA 1
ATOM 1034 C C . SER A 1 138 ? 3.676 8.948 -1.375 1.00 88.69 138 SER A C 1
ATOM 1036 O O . SER A 1 138 ? 3.478 8.315 -0.328 1.00 88.69 138 SER A O 1
ATOM 1038 N N . PRO A 1 139 ? 2.679 9.132 -2.258 1.00 79.00 139 PRO A N 1
ATOM 1039 C CA . PRO A 1 139 ? 1.307 8.705 -1.981 1.00 79.00 139 PRO A CA 1
ATOM 1040 C C . PRO A 1 139 ? 1.178 7.176 -1.873 1.00 79.00 139 PRO A C 1
ATOM 1042 O O . PRO A 1 139 ? 0.383 6.660 -1.086 1.00 79.00 139 PRO A O 1
ATOM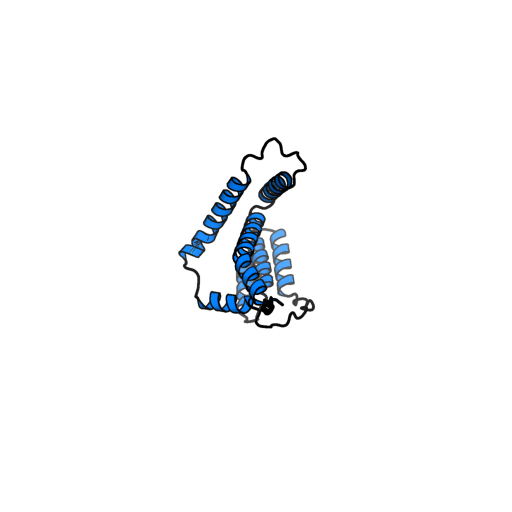 1045 N N . GLY A 1 140 ? 1.998 6.428 -2.621 1.00 81.38 140 GLY A N 1
ATOM 1046 C CA . GLY A 1 140 ? 2.007 4.963 -2.573 1.00 81.38 140 GLY A CA 1
ATOM 1047 C C . GLY A 1 140 ? 2.524 4.403 -1.244 1.00 81.38 140 GLY A C 1
ATOM 1048 O O . GLY A 1 140 ? 2.030 3.377 -0.772 1.00 81.38 140 GLY A O 1
ATOM 1049 N N . TYR A 1 141 ? 3.489 5.078 -0.610 1.00 86.94 141 TYR A N 1
ATOM 1050 C CA . TYR A 1 141 ? 3.985 4.668 0.704 1.00 86.94 141 TYR A CA 1
ATOM 1051 C C . TYR A 1 141 ? 2.951 4.932 1.800 1.00 86.94 141 TYR A C 1
ATOM 1053 O O . TYR A 1 141 ? 2.697 4.044 2.616 1.00 86.94 141 TYR A O 1
ATOM 1061 N N . LEU A 1 142 ? 2.296 6.098 1.776 1.00 85.31 142 LEU A N 1
ATOM 1062 C CA . LEU A 1 142 ? 1.224 6.428 2.718 1.00 85.31 142 LEU A CA 1
ATOM 1063 C C . LEU A 1 142 ? 0.088 5.395 2.663 1.00 85.31 142 LEU A C 1
ATOM 1065 O O . LEU A 1 142 ? -0.366 4.922 3.704 1.00 85.31 142 LEU A O 1
ATOM 1069 N N . GLN A 1 143 ? -0.321 4.980 1.459 1.00 81.75 143 GLN A N 1
ATOM 1070 C CA . GLN A 1 143 ? -1.332 3.934 1.287 1.00 81.75 143 GLN A CA 1
ATOM 1071 C C . GLN A 1 143 ? -0.917 2.614 1.952 1.00 81.75 143 GLN A C 1
ATOM 1073 O O . GLN A 1 143 ? -1.723 1.980 2.641 1.00 81.75 143 GLN A O 1
ATOM 1078 N N . ARG A 1 144 ? 0.338 2.193 1.763 1.00 84.94 144 ARG A N 1
ATOM 1079 C CA . ARG A 1 144 ? 0.862 0.964 2.372 1.00 84.94 144 ARG A CA 1
ATOM 1080 C C . ARG A 1 144 ? 0.921 1.068 3.896 1.00 84.94 144 ARG A C 1
ATOM 1082 O O . ARG A 1 144 ? 0.536 0.117 4.568 1.00 84.94 144 ARG A O 1
ATOM 1089 N N . LEU A 1 145 ? 1.354 2.213 4.422 1.00 86.12 145 LEU A N 1
ATOM 1090 C CA . LEU A 1 145 ? 1.423 2.476 5.859 1.00 86.12 145 LEU A CA 1
ATOM 1091 C C . LEU A 1 145 ? 0.034 2.433 6.507 1.00 86.12 145 LEU A C 1
ATOM 1093 O O . LEU A 1 145 ? -0.146 1.740 7.502 1.00 86.12 145 LEU A O 1
ATOM 1097 N N . LEU A 1 146 ? -0.960 3.099 5.916 1.00 83.94 146 LEU A N 1
ATOM 1098 C CA . LEU A 1 146 ? -2.337 3.070 6.422 1.00 83.94 146 LEU A CA 1
ATOM 1099 C C . LEU A 1 146 ? -2.929 1.658 6.385 1.00 83.94 146 LEU A C 1
ATOM 1101 O O . LEU A 1 146 ? -3.521 1.222 7.366 1.00 83.94 146 LEU A O 1
ATOM 1105 N N . THR A 1 147 ? -2.690 0.913 5.302 1.00 84.00 147 THR A N 1
ATOM 1106 C CA . THR A 1 147 ? -3.116 -0.494 5.208 1.00 84.00 147 THR A CA 1
ATOM 1107 C C . THR A 1 147 ? -2.487 -1.331 6.323 1.00 84.00 147 THR A C 1
ATOM 1109 O O . THR A 1 147 ? -3.167 -2.132 6.955 1.00 84.00 147 THR A O 1
ATOM 1112 N N . GLN A 1 148 ? -1.199 -1.126 6.606 1.00 84.44 148 GLN A N 1
ATOM 1113 C CA . GLN A 1 148 ? -0.509 -1.831 7.682 1.00 84.44 148 GLN A CA 1
ATOM 1114 C C . GLN A 1 148 ? -1.082 -1.472 9.062 1.00 84.44 148 GLN A C 1
ATOM 1116 O O . GLN A 1 148 ? -1.316 -2.366 9.873 1.00 84.44 148 GLN A O 1
ATOM 1121 N N . LEU A 1 149 ? -1.353 -0.193 9.331 1.00 85.31 149 LEU A N 1
ATOM 1122 C CA . LEU A 1 149 ? -1.966 0.232 10.592 1.00 85.31 149 LEU A CA 1
ATOM 1123 C C . LEU A 1 149 ? -3.365 -0.367 10.774 1.00 85.31 149 LEU A C 1
ATOM 1125 O O . LEU A 1 149 ? -3.658 -0.868 11.855 1.00 85.31 149 LEU A O 1
ATOM 1129 N N . ASP A 1 150 ? -4.183 -0.398 9.719 1.00 81.12 150 ASP A N 1
ATOM 1130 C CA . ASP A 1 150 ? -5.499 -1.047 9.747 1.00 81.12 150 ASP A CA 1
ATOM 1131 C C . ASP A 1 150 ? -5.372 -2.552 10.043 1.00 81.12 150 ASP A C 1
ATOM 1133 O O . ASP A 1 150 ? -6.115 -3.079 10.870 1.00 81.12 150 ASP A O 1
ATOM 1137 N N . THR A 1 151 ? -4.402 -3.250 9.433 1.00 85.81 151 THR A N 1
ATOM 1138 C CA . THR A 1 151 ? -4.171 -4.675 9.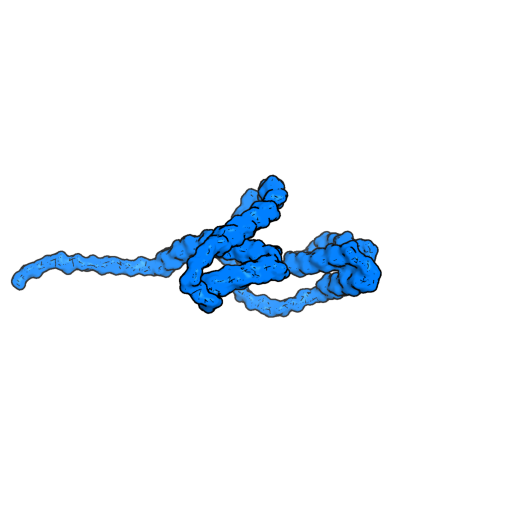740 1.00 85.81 151 THR A CA 1
ATOM 1139 C C . THR A 1 151 ? -3.758 -4.893 11.192 1.00 85.81 151 THR A C 1
ATOM 1141 O O . THR A 1 151 ? -4.254 -5.813 11.831 1.00 85.81 151 THR A O 1
ATOM 1144 N N . LEU A 1 152 ? -2.904 -4.029 11.749 1.00 84.94 152 LEU A N 1
ATOM 1145 C CA . LEU A 1 152 ? -2.500 -4.126 13.153 1.00 84.94 152 LEU A CA 1
ATOM 1146 C C . LEU A 1 152 ? -3.669 -3.819 14.095 1.00 84.94 152 LEU A C 1
ATOM 1148 O O . LEU A 1 152 ? -3.862 -4.529 15.078 1.00 84.94 152 LEU A O 1
ATOM 1152 N N . ALA A 1 153 ? -4.483 -2.813 13.775 1.00 84.00 153 ALA A N 1
ATOM 1153 C CA . ALA A 1 153 ? -5.677 -2.477 14.542 1.00 84.00 153 ALA A CA 1
ATOM 1154 C C . ALA A 1 153 ? -6.709 -3.616 14.530 1.00 84.00 153 ALA A C 1
ATOM 1156 O O . ALA A 1 153 ? -7.314 -3.897 15.561 1.00 84.00 153 ALA A O 1
ATOM 1157 N N . ALA A 1 154 ? -6.873 -4.311 13.399 1.00 81.00 154 ALA A N 1
ATOM 1158 C CA . ALA A 1 154 ? -7.744 -5.481 13.295 1.00 81.00 154 ALA A CA 1
ATOM 1159 C C . ALA A 1 154 ? -7.241 -6.678 14.124 1.00 81.00 154 ALA A C 1
ATOM 1161 O O . ALA A 1 154 ? -8.047 -7.462 14.621 1.00 81.00 154 ALA A O 1
ATOM 1162 N N . LEU A 1 155 ? -5.923 -6.809 14.300 1.00 82.00 155 LEU A N 1
ATOM 1163 C CA . LEU A 1 155 ? -5.310 -7.856 15.123 1.00 82.00 155 LEU A CA 1
ATOM 1164 C C . LEU A 1 155 ? -5.277 -7.508 16.621 1.00 82.00 155 LEU A C 1
ATOM 1166 O O . LEU A 1 155 ? -5.190 -8.414 17.449 1.00 82.00 155 LEU A O 1
ATOM 1170 N N . ALA A 1 156 ? -5.381 -6.228 16.994 1.00 84.25 156 ALA A N 1
ATOM 1171 C CA . ALA A 1 156 ? -5.287 -5.787 18.388 1.00 84.25 156 ALA A CA 1
ATOM 1172 C C . ALA A 1 156 ? -6.287 -6.484 19.347 1.00 84.25 156 ALA A C 1
ATOM 1174 O O . ALA A 1 156 ? -5.866 -6.894 20.432 1.00 84.25 156 ALA A O 1
ATOM 1175 N N . PRO A 1 157 ? -7.568 -6.715 18.984 1.00 81.81 157 PRO A N 1
ATOM 1176 C CA . PRO A 1 157 ? -8.504 -7.460 19.835 1.00 81.81 157 PRO A CA 1
ATOM 1177 C C . PRO A 1 157 ? -8.119 -8.935 20.035 1.00 81.81 157 PRO A C 1
ATOM 1179 O O . PRO A 1 157 ? -8.344 -9.501 21.106 1.00 81.81 157 PRO A O 1
ATOM 1182 N N . LEU A 1 158 ? -7.511 -9.563 19.023 1.00 79.44 158 LEU A N 1
ATOM 1183 C CA . LEU A 1 158 ? -7.029 -10.948 19.106 1.00 79.44 158 LEU A CA 1
ATOM 1184 C C . LEU A 1 158 ? -5.807 -11.054 20.029 1.00 79.44 158 LEU A C 1
ATOM 1186 O O . LEU A 1 158 ? -5.631 -12.030 20.750 1.00 79.44 158 LEU A O 1
ATOM 1190 N N . GLN A 1 159 ? -4.976 -10.015 20.052 1.00 74.06 159 GLN A N 1
ATOM 1191 C CA . GLN A 1 159 ? -3.821 -9.950 20.941 1.00 74.06 159 GLN A CA 1
ATOM 1192 C C . GLN A 1 159 ? -4.243 -9.729 22.403 1.00 74.06 159 GLN A C 1
ATOM 1194 O O . GLN A 1 159 ? -3.715 -10.380 23.302 1.00 74.06 159 GLN A O 1
ATOM 1199 N N . ALA A 1 160 ? -5.258 -8.891 22.633 1.00 72.94 160 ALA A N 1
ATOM 1200 C CA . ALA A 1 160 ? -5.829 -8.666 23.961 1.00 72.94 160 ALA A CA 1
ATOM 1201 C C . ALA A 1 160 ? -6.505 -9.921 24.550 1.00 72.94 160 ALA A C 1
ATOM 1203 O O . ALA A 1 160 ? -6.447 -10.146 25.758 1.00 72.94 160 ALA A O 1
ATOM 1204 N N . THR A 1 161 ? -7.130 -10.753 23.711 1.00 69.69 161 THR A N 1
ATOM 1205 C CA . THR A 1 161 ? -7.727 -12.033 24.138 1.00 69.69 161 THR A CA 1
ATOM 1206 C C . THR A 1 161 ? -6.660 -13.081 24.454 1.00 69.69 161 THR A C 1
ATOM 1208 O O . THR A 1 161 ? -6.737 -13.714 25.505 1.00 69.69 161 THR A O 1
ATOM 1211 N N . ALA A 1 162 ? -5.600 -13.175 23.646 1.00 66.88 162 ALA A N 1
ATOM 1212 C CA . ALA A 1 162 ? -4.453 -14.037 23.937 1.00 66.88 162 ALA A CA 1
ATOM 1213 C C . ALA A 1 162 ? -3.723 -13.652 25.245 1.00 66.88 162 ALA A C 1
ATOM 1215 O O . ALA A 1 162 ? -3.346 -14.527 26.025 1.00 66.88 162 ALA A O 1
ATOM 1216 N N . GLU A 1 163 ? -3.551 -12.355 25.535 1.00 60.88 163 GLU A N 1
ATOM 1217 C CA . GLU A 1 163 ? -2.978 -11.891 26.813 1.00 60.88 163 GLU A CA 1
ATOM 1218 C C . GLU A 1 163 ? -3.901 -12.148 28.016 1.00 60.88 163 GLU A C 1
ATOM 1220 O O . GLU A 1 163 ? -3.415 -12.403 29.123 1.00 60.88 163 GLU A O 1
ATOM 1225 N N . ALA A 1 164 ? -5.223 -12.101 27.820 1.00 62.22 164 ALA A N 1
ATOM 1226 C CA . ALA A 1 164 ? -6.196 -12.413 28.864 1.00 62.22 164 ALA A CA 1
ATOM 1227 C C . ALA A 1 164 ? -6.205 -13.910 29.221 1.00 62.22 164 ALA A C 1
ATOM 1229 O O . ALA A 1 164 ? -6.274 -14.245 30.403 1.00 62.22 164 ALA A O 1
ATOM 1230 N N . GLU A 1 165 ? -6.074 -14.798 28.232 1.00 58.47 165 GLU A N 1
ATOM 1231 C CA . GLU A 1 165 ? -5.977 -16.252 28.436 1.00 58.47 165 GLU A CA 1
ATOM 1232 C C . GLU A 1 165 ? -4.615 -16.684 29.004 1.00 58.47 165 GLU A C 1
ATOM 1234 O O . GLU A 1 165 ? -4.538 -17.635 29.783 1.00 58.47 165 GLU A O 1
ATOM 1239 N N . ALA A 1 166 ? -3.539 -15.956 28.688 1.00 58.94 166 ALA A N 1
ATOM 1240 C CA . ALA A 1 166 ? -2.199 -16.217 29.218 1.00 58.94 166 ALA A CA 1
ATOM 1241 C C . ALA A 1 166 ? -2.010 -15.785 30.687 1.00 58.94 166 ALA A C 1
ATOM 1243 O O . ALA A 1 166 ? -1.018 -16.162 31.320 1.00 58.94 166 ALA A O 1
ATOM 1244 N N . ARG A 1 167 ? -2.934 -15.002 31.263 1.00 48.59 167 ARG A N 1
ATOM 1245 C CA . ARG A 1 167 ? -2.905 -14.640 32.688 1.00 48.59 167 ARG A CA 1
ATOM 1246 C C . ARG A 1 167 ? -3.553 -15.764 33.507 1.00 48.59 167 ARG A C 1
ATOM 1248 O O . ARG A 1 167 ? -4.770 -15.927 33.439 1.00 48.59 167 ARG A O 1
ATOM 1255 N N . PRO A 1 168 ? -2.797 -16.522 34.328 1.00 43.00 168 PRO A N 1
ATOM 1256 C CA . PRO A 1 168 ? -3.389 -17.597 35.111 1.00 43.00 168 PRO A CA 1
ATOM 1257 C C . PRO A 1 168 ? -4.403 -17.005 36.092 1.00 43.00 168 PRO A C 1
ATOM 1259 O O . PRO A 1 168 ? -4.098 -16.066 36.836 1.00 43.00 168 PRO A O 1
ATOM 1262 N N . ALA A 1 169 ? -5.618 -17.555 36.086 1.00 49.56 169 ALA A N 1
ATOM 1263 C CA . ALA A 1 169 ? -6.665 -17.212 37.033 1.00 49.56 169 ALA A CA 1
ATOM 1264 C C . ALA A 1 169 ? -6.127 -17.374 38.464 1.00 49.56 169 ALA A C 1
ATOM 1266 O O . ALA A 1 169 ? -5.872 -18.485 38.932 1.00 49.56 169 ALA A O 1
ATOM 1267 N N . ARG A 1 170 ? -5.932 -16.255 39.174 1.00 52.47 170 ARG A N 1
ATOM 1268 C CA . ARG A 1 170 ? -5.656 -16.285 40.614 1.00 52.47 170 ARG A CA 1
ATOM 1269 C C . ARG A 1 170 ? -6.849 -16.959 41.300 1.00 52.47 170 ARG A C 1
ATOM 1271 O O . ARG A 1 170 ? -7.969 -16.472 41.126 1.00 52.47 170 ARG A O 1
ATOM 1278 N N . PRO A 1 171 ? -6.649 -18.028 42.090 1.00 42.91 171 PRO A N 1
ATOM 1279 C CA . PRO A 1 171 ? -7.750 -18.647 42.805 1.00 42.91 171 PRO A CA 1
ATOM 1280 C C . PRO A 1 171 ? -8.301 -17.631 43.806 1.00 42.91 171 PRO A C 1
ATOM 1282 O O . PRO A 1 171 ? -7.573 -17.097 44.647 1.00 42.91 171 PRO A O 1
ATOM 1285 N N . ALA A 1 172 ? -9.592 -17.325 43.684 1.00 44.72 172 ALA A N 1
ATOM 1286 C CA . ALA A 1 172 ? -10.299 -16.471 44.619 1.00 44.72 172 ALA A CA 1
ATOM 1287 C C . ALA A 1 172 ? -10.295 -17.142 46.001 1.00 44.72 172 ALA A C 1
ATOM 1289 O O . ALA A 1 172 ? -11.008 -18.118 46.239 1.00 44.72 172 ALA A O 1
ATOM 1290 N N . ALA A 1 173 ? -9.472 -16.625 46.915 1.00 46.28 173 ALA A N 1
ATOM 1291 C CA . ALA A 1 173 ? -9.504 -17.018 48.314 1.00 46.28 173 ALA A CA 1
ATOM 1292 C C . ALA A 1 173 ? -10.884 -16.660 48.890 1.00 46.28 173 ALA A C 1
ATOM 1294 O O . ALA A 1 173 ? -11.228 -15.486 49.051 1.00 46.28 173 ALA A O 1
ATOM 1295 N N . LYS A 1 174 ? -11.686 -17.692 49.174 1.00 46.75 174 LYS A N 1
ATOM 1296 C CA . LYS A 1 174 ? -12.951 -17.590 49.907 1.00 46.75 174 LYS A CA 1
ATOM 1297 C C . LYS A 1 174 ? -12.697 -16.876 51.236 1.00 46.75 174 LYS A C 1
ATOM 1299 O O . LYS A 1 174 ? -12.083 -17.436 52.139 1.00 46.75 174 LYS A O 1
ATOM 1304 N N . LYS A 1 175 ? -13.208 -15.650 51.374 1.00 46.12 175 LYS A N 1
ATOM 1305 C CA . LYS A 1 175 ? -13.372 -15.002 52.677 1.00 46.12 175 LYS A CA 1
ATOM 1306 C C . LYS A 1 175 ? -14.473 -15.736 53.440 1.00 46.12 175 LYS A C 1
ATOM 1308 O O . LYS A 1 175 ? -15.653 -15.504 53.198 1.00 46.12 175 LYS A O 1
ATOM 1313 N N . THR A 1 176 ? -14.093 -16.608 54.363 1.00 38.56 176 THR A N 1
ATOM 1314 C CA . THR A 1 176 ? -14.972 -17.045 55.450 1.00 38.56 176 THR A CA 1
ATOM 1315 C C . THR A 1 176 ? -14.810 -16.092 56.629 1.00 38.56 176 THR A C 1
ATOM 1317 O O . THR A 1 176 ? -13.815 -16.132 57.344 1.00 38.56 176 THR A O 1
ATOM 1320 N N . ALA A 1 177 ? -15.813 -15.250 56.837 1.00 47.53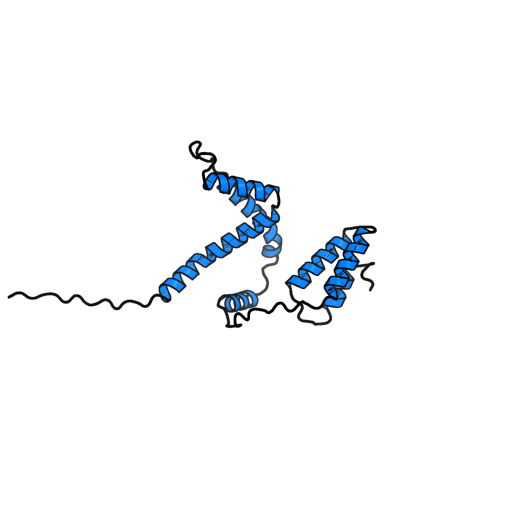 177 ALA A N 1
ATOM 1321 C CA . ALA A 1 177 ? -16.240 -14.797 58.160 1.00 47.53 177 ALA A CA 1
ATOM 1322 C C . ALA A 1 177 ? -17.717 -15.226 58.297 1.00 47.53 177 ALA A C 1
ATOM 1324 O O . ALA A 1 177 ? -18.349 -15.386 57.248 1.00 47.53 177 ALA A O 1
ATOM 1325 N N . PRO A 1 178 ? -18.312 -15.403 59.497 1.00 59.72 178 PRO A N 1
ATOM 1326 C CA . PRO A 1 178 ? -17.897 -14.872 60.807 1.00 59.72 178 PRO A CA 1
ATOM 1327 C C . PRO A 1 178 ? -18.073 -15.868 61.988 1.00 59.72 178 PRO A C 1
ATOM 1329 O O . PRO A 1 178 ? -18.681 -16.922 61.821 1.00 59.72 178 PRO A O 1
ATOM 1332 N N . ARG A 1 179 ? -17.659 -15.504 63.218 1.00 35.97 179 ARG A N 1
ATOM 1333 C CA . ARG A 1 179 ? -18.495 -15.717 64.428 1.00 35.97 179 ARG A CA 1
ATOM 1334 C C . ARG A 1 179 ? -17.949 -15.047 65.698 1.00 35.97 179 ARG A C 1
ATOM 1336 O O . ARG A 1 179 ? -16.785 -15.187 66.039 1.00 35.97 179 ARG A O 1
ATOM 1343 N N . ARG A 1 180 ? -18.869 -14.352 66.380 1.00 43.34 180 ARG A N 1
ATOM 1344 C CA . ARG A 1 180 ? -18.789 -13.783 67.736 1.00 43.34 180 ARG A CA 1
ATOM 1345 C C . ARG A 1 180 ? -18.337 -14.810 68.784 1.00 43.34 180 ARG A C 1
ATOM 1347 O O . ARG A 1 180 ? -18.844 -15.932 68.743 1.00 43.34 180 ARG A O 1
ATOM 1354 N N . ARG A 1 181 ? -17.581 -14.355 69.786 1.00 41.38 181 ARG A N 1
ATOM 1355 C CA . ARG A 1 181 ? -17.888 -14.466 71.225 1.00 41.38 181 ARG A CA 1
ATOM 1356 C C . ARG A 1 181 ? -17.153 -13.367 71.978 1.00 41.38 181 ARG A C 1
ATOM 1358 O O . ARG A 1 181 ? -16.021 -13.058 71.556 1.00 41.38 181 ARG A O 1
#

pLDDT: mean 74.31, std 14.35, range [35.97, 94.06]

Foldseek 3Di:
DDCLVQVQVVLVVVVVPDDPDDPVLSVVLNVLRVVLVVDDDPVSVVSSVVSVCSVPDDPPPDPPPCPDPPVDVVVVVVVVVVVVDDDDPVCVVCVVVVLVVVLVVVLVVLPDPDPPPQDCPHPSNVVNVVLVVCCVVPVPVSSVVVVVVVVVVVCVVVVVVVVVVPDPPDPPDDDDDDDDD

Secondary structure (DSSP, 8-state):
--TTT-HHHHHHHHHTT-----HHHHHHHHHHHHHHHT--THHHHHHHHHHHHHHHSPP-------------HHHHHHHHHHHT-SPPHHHHHHHHHHHHHHHHHHHHHHTS---TTS-TT-HHHHHHHHHHHHHHH-HHHHHHHHHHHHHHHHHHHHHHHHHHHTS--------------

Radius of gyration: 26.4 Å; chains: 1; bounding box: 43×52×98 Å

Sequence (181 aa):
MNALDDPLAWLAARAGDGVSADPVRLRVLQGLAQRASAQTGDLRARLVGKLVSRAEAEPAVLPIRAIANATSPLTVLLAELQSAGPELRIVTAHHRTWGQLRVQRRMAEVSAPVPVHLGPLNSQVLVTRALQQLQDLSPGYLQRLLTQLDTLAALAPLQATAEAEARPARPAAKKTAPRRR